Protein AF-A0A3S8VPN1-F1 (afdb_monomer)

Secondary structure (DSSP, 8-state):
----------PPPPHHHHHHHHHHHHHHHHH-TTSPP-EEEE-TTT--EEEEETT--HHHHHHHHHHH--EEEE---EEETTEEEEEEEEEEEETTEEEEEEEEEEPPP------

Solvent-accessible surface area (backbone atoms only — not comparable to full-atom values): 6880 Å² total; per-residue (Å²): 140,82,86,80,78,79,76,77,82,84,65,68,55,55,75,74,62,47,46,56,38,54,49,48,49,54,50,50,48,67,76,43,71,83,58,73,86,57,52,76,48,65,41,57,68,78,39,36,31,36,32,39,29,75,86,41,60,70,65,57,56,46,57,50,36,76,74,54,43,69,52,77,44,77,57,71,75,45,77,56,97,91,40,56,29,26,39,34,35,36,45,33,64,51,95,90,29,46,34,36,39,37,33,41,34,76,43,84,76,81,76,79,77,83,129

Sequence (115 aa):
MSTQTTERAVQPLTPSAQLGPALALVELLKQFPGLPAAEWCVDQYTGELSGHLYRSTFDKLTAFAEVLGGEIAPGRDYEFRGEMLRPHRLRSVWQDVRVVITATMPAPVAKAVAA

Radius of gyration: 18.18 Å; Cα contacts (8 Å, |Δi|>4): 180; chains: 1; bounding box: 43×46×50 Å

pLDDT: mean 86.77, std 14.58, range [40.22, 98.06]

Nearest PDB structures (foldseek):
  3wfp-assembly9_A  TM=4.330E-01  e=9.591E-02  Aquifex aeolicus VF5
  6h01-assembly2_D  TM=6.723E-01  e=5.672E-01  Aequorea victoria
  3wfp-assembly10_C  TM=5.621E-01  e=3.875E-01  Aquifex aeolicus VF5
  3wfs-assembly2_D  TM=5.626E-01  e=4.400E-01  synthetic construct
  3wfr-assembly3_G  TM=4.215E-01  e=4.688E-01  synthetic construct

Foldseek 3Di:
DDDDDPPDPQDFDDPVLLVVLVVLVVVLCVVCVVQDDWDWDQDRRQRAIETEDEQDDVVSVVSVCVSFPADWDKDDWDDDPNFIKIKIWGWGATPNHTYIYIYIYGDDDPDPPDD

Structure (mmCIF, N/CA/C/O backbone):
data_AF-A0A3S8VPN1-F1
#
_entry.id   AF-A0A3S8VPN1-F1
#
loop_
_atom_site.group_PDB
_atom_site.id
_atom_site.type_symbol
_atom_site.label_atom_id
_atom_site.label_alt_id
_atom_site.label_comp_id
_atom_site.label_asym_id
_atom_site.label_entity_id
_atom_site.label_seq_id
_atom_site.pdbx_PDB_ins_code
_atom_site.Cartn_x
_atom_site.Cartn_y
_atom_site.Cartn_z
_atom_site.occupancy
_atom_site.B_iso_or_equiv
_atom_site.auth_seq_id
_atom_site.auth_comp_id
_atom_site.auth_asym_id
_atom_site.auth_atom_id
_atom_site.pdbx_PDB_model_num
ATOM 1 N N . MET A 1 1 ? -26.980 28.198 -29.661 1.00 40.22 1 MET A N 1
ATOM 2 C CA . MET A 1 1 ? -27.311 27.327 -28.514 1.00 40.22 1 MET A CA 1
ATOM 3 C C . MET A 1 1 ? -26.017 26.672 -28.061 1.00 40.22 1 MET A C 1
ATOM 5 O O . MET A 1 1 ? -25.549 25.775 -28.745 1.00 40.22 1 MET A O 1
ATOM 9 N N . SER A 1 2 ? -25.389 27.187 -27.003 1.00 50.69 2 SER A N 1
ATOM 10 C CA . SER A 1 2 ? -24.126 26.653 -26.475 1.00 50.69 2 SER A CA 1
ATOM 11 C C . SER A 1 2 ? -24.428 25.764 -25.275 1.00 50.69 2 SER A C 1
ATOM 13 O O . SER A 1 2 ? -24.968 26.238 -24.279 1.00 50.69 2 SER A O 1
ATOM 15 N N . THR A 1 3 ? -24.114 24.477 -25.375 1.00 53.81 3 THR A N 1
ATOM 16 C CA . THR A 1 3 ? -24.201 23.527 -24.263 1.00 53.81 3 THR A CA 1
ATOM 17 C C . THR A 1 3 ? -22.996 23.727 -23.352 1.00 53.81 3 THR A C 1
ATOM 19 O O . THR A 1 3 ? -21.888 23.295 -23.665 1.00 53.81 3 THR A O 1
ATOM 22 N N . GLN A 1 4 ? -23.201 24.428 -22.239 1.00 46.16 4 GLN A N 1
ATOM 23 C CA . GLN A 1 4 ? -22.206 24.576 -21.184 1.00 46.16 4 GLN A CA 1
ATOM 24 C C . GLN A 1 4 ? -22.194 23.279 -20.362 1.00 46.16 4 GLN A C 1
ATOM 26 O O . GLN A 1 4 ? -23.017 23.085 -19.472 1.00 46.16 4 GLN A O 1
ATOM 31 N N . THR A 1 5 ? -21.300 22.354 -20.713 1.00 57.75 5 THR A N 1
ATOM 32 C CA . THR A 1 5 ? -21.010 21.168 -19.902 1.00 57.75 5 THR A CA 1
ATOM 33 C C . THR A 1 5 ? -20.433 21.641 -18.573 1.00 57.75 5 THR A C 1
ATOM 35 O O . THR A 1 5 ? -19.317 22.150 -18.519 1.00 57.75 5 THR A O 1
ATOM 38 N N . THR A 1 6 ? -21.209 21.533 -17.497 1.00 55.78 6 THR A N 1
ATOM 39 C CA . THR A 1 6 ? -20.741 21.817 -16.140 1.00 55.78 6 THR A CA 1
ATOM 40 C C . THR A 1 6 ? -19.759 20.724 -15.720 1.00 55.78 6 THR A C 1
ATOM 42 O O . THR A 1 6 ? -20.158 19.662 -15.247 1.00 55.78 6 THR A O 1
ATOM 45 N N . GLU A 1 7 ? -18.464 20.971 -15.906 1.00 54.69 7 GLU A N 1
ATOM 46 C CA . GLU A 1 7 ? -17.402 20.225 -15.231 1.00 54.69 7 GLU A CA 1
ATOM 47 C C . GLU A 1 7 ? -17.585 20.417 -13.718 1.00 54.69 7 GLU A C 1
ATOM 49 O O . GLU A 1 7 ? -17.369 21.502 -13.175 1.00 54.69 7 GLU A O 1
ATOM 54 N N . ARG A 1 8 ? -18.055 19.382 -13.014 1.00 57.91 8 ARG A N 1
ATOM 55 C CA . ARG A 1 8 ? -18.050 19.384 -11.547 1.00 57.91 8 ARG A CA 1
ATOM 56 C C . ARG A 1 8 ? -16.593 19.408 -11.091 1.00 57.91 8 ARG A C 1
ATOM 58 O O . ARG A 1 8 ? -15.897 18.406 -11.223 1.00 57.91 8 ARG A O 1
ATOM 65 N N . ALA A 1 9 ? -16.153 20.534 -10.537 1.00 63.38 9 ALA A N 1
ATOM 66 C CA . ALA A 1 9 ? -14.863 20.627 -9.867 1.00 63.38 9 ALA A CA 1
ATOM 67 C C . ALA A 1 9 ? -14.789 19.574 -8.746 1.00 63.38 9 ALA A C 1
ATOM 69 O O . ALA A 1 9 ? -15.606 19.587 -7.821 1.00 63.38 9 ALA A O 1
ATOM 70 N N . VAL A 1 10 ? -13.833 18.647 -8.844 1.00 71.56 10 VAL A N 1
ATOM 71 C CA . VAL A 1 10 ? -13.555 17.653 -7.800 1.00 71.56 10 VAL A CA 1
ATOM 72 C C . VAL A 1 10 ? -12.875 18.381 -6.643 1.00 71.56 10 VAL A C 1
ATOM 74 O O . VAL A 1 10 ? -11.759 18.879 -6.786 1.00 71.56 10 VAL A O 1
ATOM 77 N N . GLN A 1 11 ? -13.567 18.501 -5.511 1.00 75.12 11 GLN A N 1
ATOM 78 C CA . GLN A 1 11 ? -13.019 19.154 -4.323 1.00 75.12 11 GLN A CA 1
ATOM 79 C C . GLN A 1 11 ? -12.223 18.146 -3.484 1.00 75.12 11 GLN A C 1
ATOM 81 O O . GLN A 1 11 ? -12.662 16.999 -3.357 1.00 75.12 11 GLN A O 1
ATOM 86 N N . PRO A 1 12 ? -11.078 18.546 -2.901 1.00 76.31 12 PRO A N 1
ATOM 87 C CA . PRO A 1 12 ? -10.394 17.736 -1.904 1.00 76.31 12 PRO A CA 1
ATOM 88 C C . PRO A 1 12 ? -11.310 17.423 -0.717 1.00 76.31 12 PRO A C 1
ATOM 90 O O . PRO A 1 12 ? -12.165 18.223 -0.333 1.00 76.31 12 PRO A O 1
ATOM 93 N N . LEU A 1 13 ? -11.088 16.263 -0.114 1.00 77.38 13 LEU A N 1
ATOM 94 C CA . LEU A 1 13 ? -11.648 15.870 1.163 1.00 77.38 13 LEU A CA 1
ATOM 95 C C . LEU A 1 13 ? -11.283 16.887 2.238 1.00 77.38 13 LEU A C 1
ATOM 97 O O . LEU A 1 13 ? -10.199 17.473 2.256 1.00 77.38 13 LEU A O 1
ATOM 101 N N . THR A 1 14 ? -12.199 17.056 3.184 1.00 81.19 14 THR A N 1
ATOM 102 C CA . THR A 1 14 ? -11.910 17.821 4.391 1.00 81.19 14 THR A CA 1
ATOM 103 C C . THR A 1 14 ? -10.824 17.108 5.209 1.00 81.19 14 THR A C 1
ATOM 105 O O . THR A 1 14 ? -10.751 15.875 5.179 1.00 81.19 14 THR A O 1
ATOM 108 N N . PRO A 1 15 ? -10.011 17.833 6.001 1.00 75.44 15 PRO A N 1
ATOM 109 C CA . PRO A 1 15 ? -9.020 17.211 6.885 1.00 75.44 15 PRO A CA 1
ATOM 110 C C . PRO A 1 15 ? -9.628 16.129 7.791 1.00 75.44 15 PRO A C 1
ATOM 112 O O . PRO A 1 15 ? -9.023 15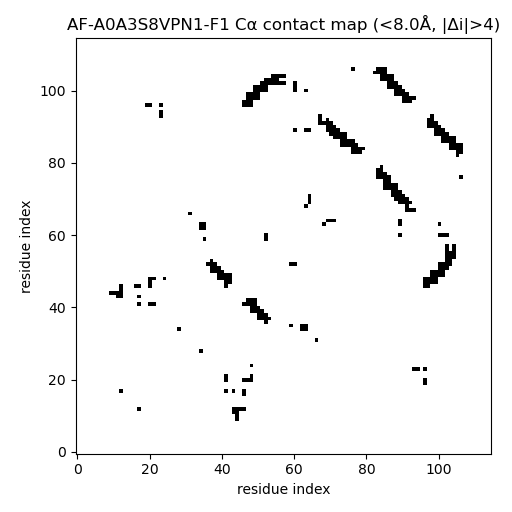.086 8.018 1.00 75.44 15 PRO A O 1
ATOM 115 N N . SER A 1 16 ? -10.870 16.330 8.244 1.00 74.50 16 SER A N 1
ATOM 116 C CA . SER A 1 16 ? -11.591 15.353 9.063 1.00 74.50 16 SER A CA 1
ATOM 117 C C . SER A 1 16 ? -11.901 14.048 8.326 1.00 74.50 16 SER A C 1
ATOM 119 O O . SER A 1 16 ? -11.908 12.991 8.946 1.00 74.50 16 SER A O 1
ATOM 121 N N . ALA A 1 17 ? -12.128 14.094 7.012 1.00 75.44 17 ALA A N 1
ATOM 122 C CA . ALA A 1 17 ? -12.347 12.896 6.204 1.00 75.44 17 ALA A CA 1
ATOM 123 C C . ALA A 1 17 ? -11.044 12.112 5.938 1.00 75.44 17 ALA A C 1
ATOM 125 O O . ALA A 1 17 ? -11.101 10.918 5.663 1.00 75.44 17 ALA A O 1
ATOM 126 N N . GLN A 1 18 ? -9.873 12.744 6.088 1.00 81.06 18 GLN A N 1
ATOM 127 C CA . GLN A 1 18 ? -8.564 12.081 5.992 1.00 81.06 18 GLN A CA 1
ATOM 128 C C . GLN A 1 18 ? -8.125 11.405 7.305 1.00 81.06 18 GLN A C 1
ATOM 130 O O . GLN A 1 18 ? -7.231 10.556 7.290 1.00 81.06 18 GLN A O 1
ATOM 135 N N . LEU A 1 19 ? -8.763 11.733 8.438 1.00 87.12 19 LEU A N 1
ATOM 136 C CA . LEU A 1 19 ? -8.456 11.122 9.738 1.00 87.12 19 LEU A CA 1
ATOM 137 C C . LEU A 1 19 ? -8.720 9.612 9.751 1.00 87.12 19 LEU A C 1
ATOM 139 O O . LEU A 1 19 ? -7.937 8.878 10.341 1.00 87.12 19 LEU A O 1
ATOM 143 N N . GLY A 1 20 ? -9.784 9.141 9.092 1.00 90.75 20 GLY A N 1
ATOM 144 C CA . GLY A 1 20 ? -10.122 7.713 9.030 1.00 90.75 20 GLY A CA 1
ATOM 145 C C . GLY A 1 20 ? -8.992 6.863 8.429 1.00 90.75 20 GLY A C 1
ATOM 146 O O . GLY A 1 20 ? -8.463 5.996 9.123 1.00 90.75 20 GLY A O 1
ATOM 147 N N . PRO A 1 21 ? -8.548 7.148 7.191 1.00 93.44 21 PRO A N 1
ATOM 148 C CA . PRO A 1 21 ? -7.412 6.461 6.574 1.00 93.44 21 PRO A CA 1
ATOM 149 C C . PRO A 1 21 ? -6.110 6.543 7.382 1.00 93.44 21 PRO A C 1
ATOM 151 O O . PRO A 1 21 ? -5.384 5.555 7.481 1.00 93.44 21 PRO A O 1
ATOM 154 N N . ALA A 1 22 ? -5.823 7.694 8.000 1.00 93.06 22 ALA A N 1
ATOM 155 C CA . ALA A 1 22 ? -4.636 7.856 8.839 1.00 93.06 22 ALA A CA 1
ATOM 156 C C . ALA A 1 22 ? -4.696 6.995 10.115 1.00 93.06 22 ALA A C 1
ATOM 158 O O . ALA A 1 22 ? -3.694 6.394 10.503 1.00 93.06 22 ALA A O 1
ATOM 159 N N . LEU A 1 23 ? -5.865 6.899 10.757 1.00 95.06 23 LEU A N 1
ATOM 160 C CA . LEU A 1 23 ? -6.070 6.025 11.914 1.00 95.06 23 LEU A CA 1
ATOM 161 C C . LEU A 1 23 ? -5.964 4.548 11.523 1.00 95.06 23 LEU A C 1
ATOM 163 O O . LEU A 1 23 ? -5.248 3.808 12.196 1.00 95.06 23 LEU A O 1
ATOM 167 N N . ALA A 1 24 ? -6.576 4.147 10.406 1.00 95.50 24 ALA A N 1
ATOM 168 C CA . ALA A 1 24 ? -6.476 2.786 9.881 1.00 95.50 24 ALA A CA 1
ATOM 169 C C . ALA A 1 24 ? -5.016 2.385 9.598 1.00 95.50 24 ALA A C 1
ATOM 171 O O . ALA A 1 24 ? -4.603 1.273 9.925 1.00 95.50 24 ALA A O 1
ATOM 172 N N . LEU A 1 25 ? -4.196 3.305 9.068 1.00 96.44 25 LEU A N 1
ATOM 173 C CA . LEU A 1 25 ? -2.758 3.082 8.898 1.00 96.44 25 LEU A CA 1
ATOM 174 C C . LEU A 1 25 ? -2.052 2.828 10.238 1.00 96.44 25 LEU A C 1
ATOM 176 O O . LEU A 1 25 ? -1.268 1.888 10.364 1.00 96.44 25 LEU A O 1
ATOM 180 N N . VAL A 1 26 ? -2.310 3.663 11.248 1.00 96.31 26 VAL A N 1
ATOM 181 C CA . VAL A 1 26 ? -1.694 3.504 12.574 1.00 96.31 26 VAL A CA 1
ATOM 182 C C . VAL A 1 26 ? -2.082 2.164 13.196 1.00 96.31 26 VAL A C 1
ATOM 184 O O . VAL A 1 26 ? -1.232 1.497 13.785 1.00 96.31 26 VAL A O 1
ATOM 187 N N . GLU A 1 27 ? -3.342 1.756 13.071 1.00 96.75 27 GLU A N 1
ATOM 188 C CA . GLU A 1 27 ? -3.815 0.470 13.582 1.00 96.75 27 GLU A CA 1
ATOM 189 C C . GLU A 1 27 ? -3.189 -0.710 12.835 1.00 96.75 27 GLU A C 1
ATOM 191 O O . GLU A 1 27 ? -2.715 -1.640 13.488 1.00 96.75 27 GLU A O 1
ATOM 196 N N . LEU A 1 28 ? -3.081 -0.639 11.504 1.00 96.62 28 LEU A N 1
ATOM 197 C CA . LEU A 1 28 ? -2.401 -1.646 10.688 1.00 96.62 28 LEU A CA 1
ATOM 198 C C . LEU A 1 28 ? -0.947 -1.850 11.143 1.00 96.62 28 LEU A C 1
ATOM 200 O O . LEU A 1 28 ? -0.527 -2.974 11.414 1.00 96.62 28 LEU A O 1
ATOM 204 N N . LEU A 1 29 ? -0.183 -0.763 11.286 1.00 96.25 29 LEU A N 1
ATOM 205 C CA . LEU A 1 29 ? 1.230 -0.831 11.676 1.00 96.25 29 LEU A CA 1
ATOM 206 C C . LEU A 1 29 ? 1.426 -1.282 13.131 1.00 96.25 29 LEU A C 1
ATOM 208 O O . LEU A 1 29 ? 2.435 -1.908 13.451 1.00 96.25 29 LEU A O 1
ATOM 212 N N . LYS A 1 30 ? 0.465 -0.992 14.016 1.00 97.06 30 LYS A N 1
ATOM 213 C CA . LYS A 1 30 ? 0.474 -1.489 15.400 1.00 97.06 30 LYS A CA 1
ATOM 214 C C . LYS A 1 30 ? 0.167 -2.981 15.484 1.00 97.06 30 LYS A C 1
ATOM 216 O O . LYS A 1 30 ? 0.797 -3.670 16.281 1.00 97.06 30 LYS A O 1
ATOM 221 N N . GLN A 1 31 ? -0.804 -3.465 14.709 1.00 97.81 31 GLN A N 1
ATOM 222 C CA . GLN A 1 31 ? -1.201 -4.876 14.715 1.00 97.81 31 GLN A CA 1
ATOM 223 C C . GLN A 1 31 ? -0.153 -5.765 14.040 1.00 97.81 31 GLN A C 1
ATOM 225 O O . GLN A 1 31 ? 0.095 -6.877 14.503 1.00 97.81 31 GLN A O 1
ATOM 230 N N . PHE A 1 32 ? 0.502 -5.264 12.990 1.00 96.94 32 PHE A N 1
ATOM 231 C CA . PHE A 1 32 ? 1.467 -6.028 12.202 1.00 96.94 32 PHE A CA 1
ATOM 232 C C . PHE A 1 32 ? 2.812 -5.290 12.103 1.00 96.94 32 PHE A C 1
ATOM 234 O O . PHE A 1 32 ? 3.208 -4.853 11.020 1.00 96.94 32 PHE A O 1
ATOM 241 N N . PRO A 1 33 ? 3.565 -5.175 13.215 1.00 95.44 33 PRO A N 1
ATOM 242 C CA . PRO A 1 33 ? 4.828 -4.430 13.244 1.00 95.44 33 PRO A CA 1
ATOM 243 C C . PRO A 1 33 ? 5.934 -5.063 12.383 1.00 95.44 33 PRO A C 1
ATOM 245 O O . PRO A 1 33 ? 6.946 -4.423 12.118 1.00 95.44 33 PRO A O 1
ATOM 248 N N . GLY A 1 34 ? 5.755 -6.317 11.950 1.00 95.00 34 GLY A N 1
ATOM 249 C CA . GLY A 1 34 ? 6.657 -7.014 11.031 1.00 95.00 34 GLY A CA 1
ATOM 250 C C . GLY A 1 34 ? 6.420 -6.706 9.549 1.00 95.00 34 GLY A C 1
ATOM 251 O O . GLY A 1 34 ? 7.150 -7.235 8.711 1.00 95.00 34 GLY A O 1
ATOM 252 N N . LEU A 1 35 ? 5.415 -5.888 9.208 1.00 95.25 35 LEU A N 1
ATOM 253 C CA . LEU A 1 35 ? 5.172 -5.510 7.819 1.00 95.25 35 LEU A CA 1
ATOM 254 C C . LEU A 1 35 ? 6.378 -4.761 7.233 1.00 95.25 35 LEU A C 1
ATOM 256 O O . LEU A 1 35 ? 7.020 -3.964 7.925 1.00 95.25 35 LEU A O 1
ATOM 260 N N . PRO A 1 36 ? 6.689 -4.971 5.944 1.00 94.88 36 PRO A N 1
ATOM 261 C CA . PRO A 1 36 ? 7.769 -4.240 5.311 1.00 94.88 36 PRO A CA 1
ATOM 262 C C . PRO A 1 36 ? 7.519 -2.729 5.304 1.00 94.88 36 PRO A C 1
ATOM 264 O O . PRO A 1 36 ? 6.394 -2.271 5.120 1.00 94.88 36 PRO A O 1
ATOM 267 N N . ALA A 1 37 ? 8.589 -1.943 5.430 1.00 93.12 37 ALA A N 1
ATOM 268 C CA . ALA A 1 37 ? 8.491 -0.490 5.340 1.00 93.12 37 ALA A CA 1
ATOM 269 C C . ALA A 1 37 ? 7.969 -0.043 3.961 1.00 93.12 37 ALA A C 1
ATOM 271 O O . ALA A 1 37 ? 8.459 -0.500 2.923 1.00 93.12 37 ALA A O 1
ATOM 272 N N . ALA A 1 38 ? 7.016 0.888 3.974 1.00 95.56 38 ALA A N 1
ATOM 273 C CA . ALA A 1 38 ? 6.424 1.523 2.803 1.00 95.56 38 ALA A CA 1
ATOM 274 C C . ALA A 1 38 ? 6.311 3.035 3.037 1.00 95.56 38 ALA A C 1
ATOM 276 O O . ALA A 1 38 ? 6.158 3.476 4.178 1.00 95.56 38 ALA A O 1
ATOM 277 N N . GLU A 1 39 ? 6.369 3.824 1.965 1.00 96.19 39 GLU A N 1
ATOM 278 C CA . GLU A 1 39 ? 5.924 5.220 2.024 1.00 96.19 39 GLU A CA 1
ATOM 279 C C . GLU A 1 39 ? 4.401 5.252 1.924 1.00 96.19 39 GLU A C 1
ATOM 281 O O . GLU A 1 39 ? 3.834 4.575 1.069 1.00 96.19 39 GLU A O 1
ATOM 286 N N . TRP A 1 40 ? 3.743 6.033 2.776 1.00 96.19 40 TRP A N 1
ATOM 287 C CA . TRP A 1 40 ? 2.287 6.097 2.827 1.00 96.19 40 TRP A CA 1
ATOM 288 C C . TRP A 1 40 ? 1.771 7.471 2.431 1.00 96.19 40 TRP A C 1
ATOM 290 O O . TRP A 1 40 ? 2.326 8.494 2.826 1.00 96.19 40 TRP A O 1
ATOM 300 N N . CYS A 1 41 ? 0.665 7.483 1.699 1.00 95.06 41 CYS A N 1
ATOM 301 C CA . CYS A 1 41 ? -0.071 8.680 1.330 1.00 95.06 41 CYS A CA 1
ATOM 302 C C . CYS A 1 41 ? -1.572 8.413 1.464 1.00 95.06 41 CYS A C 1
ATOM 304 O O . CYS A 1 41 ? -2.040 7.317 1.161 1.00 95.06 41 CYS A O 1
ATOM 306 N N . VAL A 1 42 ? -2.329 9.415 1.908 1.00 94.25 42 VAL A N 1
ATOM 307 C CA . VAL A 1 42 ? -3.793 9.401 1.834 1.00 94.25 42 VAL A CA 1
ATOM 308 C C . VAL A 1 42 ? -4.183 10.260 0.645 1.00 94.25 42 VAL A C 1
ATOM 310 O O . VAL A 1 42 ? -3.888 11.456 0.62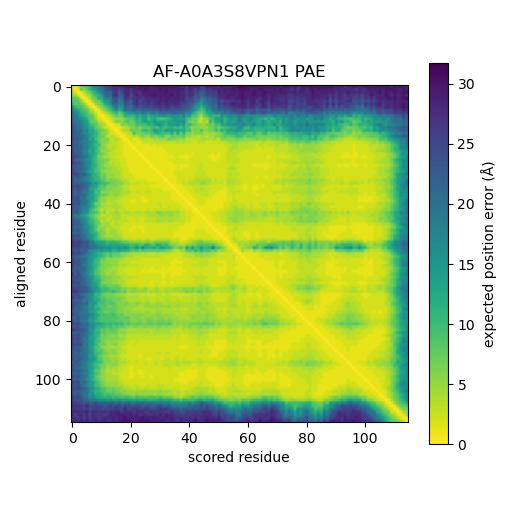1 1.00 94.25 42 VAL A O 1
ATOM 313 N N . ASP A 1 43 ? -4.839 9.656 -0.341 1.00 91.75 43 ASP A N 1
ATOM 314 C CA . ASP A 1 43 ? -5.328 10.396 -1.491 1.00 91.75 43 ASP A CA 1
ATOM 315 C C . ASP A 1 43 ? -6.360 11.427 -1.029 1.00 91.75 43 ASP A C 1
ATOM 317 O O . ASP A 1 43 ? -7.397 11.110 -0.438 1.00 91.75 43 ASP A O 1
ATOM 321 N N . GLN A 1 44 ? -6.058 12.691 -1.303 1.00 87.25 44 GLN A N 1
ATOM 322 C CA . GLN A 1 44 ? -6.832 13.797 -0.771 1.00 87.25 44 GLN A CA 1
ATOM 323 C C . GLN A 1 44 ? -8.233 13.913 -1.368 1.00 87.25 44 GLN A C 1
ATOM 325 O O . GLN A 1 44 ? -9.000 14.711 -0.856 1.00 87.25 44 GLN A O 1
ATOM 330 N N . TYR A 1 45 ? -8.584 13.177 -2.424 1.00 88.25 45 TYR A N 1
ATOM 331 C CA . TYR A 1 45 ? -9.892 13.259 -3.081 1.00 88.25 45 TYR A CA 1
ATOM 332 C C . TYR A 1 45 ? -10.768 12.037 -2.805 1.00 88.25 45 TYR A C 1
ATOM 334 O O . TYR A 1 45 ? -11.990 12.146 -2.738 1.00 88.25 45 TYR A O 1
ATOM 342 N N . THR A 1 46 ? -10.149 10.874 -2.647 1.00 88.81 46 THR A N 1
ATOM 343 C CA . THR A 1 46 ? -10.825 9.580 -2.520 1.00 88.81 46 THR A CA 1
ATOM 344 C C . THR A 1 46 ? -10.714 8.990 -1.121 1.00 88.81 46 THR A C 1
ATOM 346 O O . THR A 1 46 ? -11.511 8.123 -0.770 1.00 88.81 46 THR A O 1
ATOM 349 N N . GLY A 1 47 ? -9.748 9.448 -0.320 1.00 90.31 47 GLY A N 1
ATOM 350 C CA . GLY A 1 47 ? -9.446 8.872 0.988 1.00 90.31 47 GLY A CA 1
ATOM 351 C C . GLY A 1 47 ? -8.781 7.499 0.882 1.00 90.31 47 GLY A C 1
ATOM 352 O O . GLY A 1 47 ? -8.698 6.788 1.879 1.00 90.31 47 GLY A O 1
ATOM 353 N N . GLU A 1 48 ? -8.327 7.106 -0.312 1.00 94.88 48 GLU A N 1
ATOM 354 C CA . GLU A 1 48 ? -7.577 5.872 -0.513 1.00 94.88 48 GLU A CA 1
ATOM 355 C C . GLU A 1 48 ? -6.230 5.954 0.212 1.00 94.88 48 GLU A C 1
ATOM 357 O O . GLU A 1 48 ? -5.462 6.900 0.030 1.00 94.88 48 GLU A O 1
ATOM 362 N N . LEU A 1 49 ? -5.936 4.946 1.030 1.00 97.06 49 LEU A N 1
ATOM 363 C CA . LEU A 1 49 ? -4.644 4.795 1.680 1.00 97.06 49 LEU A CA 1
ATOM 364 C C . LEU A 1 49 ? -3.691 4.062 0.730 1.00 97.06 49 LEU A C 1
ATOM 366 O O . LEU A 1 49 ? -3.822 2.861 0.494 1.00 97.06 49 LEU A O 1
ATOM 370 N N . SER A 1 50 ? -2.717 4.785 0.190 1.00 97.00 50 SER A N 1
ATOM 371 C CA . SER A 1 50 ? -1.718 4.254 -0.734 1.00 97.00 50 SER A CA 1
ATOM 372 C C . SER A 1 50 ? -0.391 3.992 -0.031 1.00 97.00 50 SER A C 1
ATOM 374 O O . SER A 1 50 ? 0.159 4.885 0.609 1.00 97.00 50 SER A O 1
ATOM 376 N N . GLY A 1 51 ? 0.138 2.778 -0.178 1.00 97.19 51 GLY A N 1
ATOM 377 C CA . GLY A 1 51 ? 1.479 2.388 0.254 1.00 97.19 51 GLY A CA 1
ATOM 378 C C . GLY A 1 51 ? 2.397 2.149 -0.945 1.00 97.19 51 GLY A C 1
ATOM 379 O O . GLY A 1 51 ? 2.037 1.434 -1.880 1.00 97.19 51 GLY A O 1
ATOM 380 N N . HIS A 1 52 ? 3.603 2.707 -0.930 1.00 96.38 52 HIS A N 1
ATOM 381 C CA . HIS A 1 52 ? 4.581 2.589 -2.008 1.00 96.38 52 HIS A CA 1
ATOM 382 C C . HIS A 1 52 ? 5.839 1.854 -1.539 1.00 96.38 52 HIS A C 1
ATOM 384 O O . HIS A 1 52 ? 6.533 2.270 -0.610 1.00 96.38 52 HIS A O 1
ATOM 390 N N . LEU A 1 53 ? 6.148 0.758 -2.232 1.00 94.38 53 LEU A N 1
ATOM 391 C CA . LEU A 1 53 ? 7.327 -0.077 -2.032 1.00 94.38 53 LEU A CA 1
ATOM 392 C C . LEU A 1 53 ? 8.334 0.204 -3.160 1.00 94.38 53 LEU A C 1
ATOM 394 O O . LEU A 1 53 ? 8.352 -0.484 -4.186 1.00 94.38 53 LEU A O 1
ATOM 398 N N . TYR A 1 54 ? 9.161 1.239 -3.004 1.00 80.94 54 TYR A N 1
ATOM 399 C CA . TYR A 1 54 ? 10.154 1.605 -4.023 1.00 80.94 54 TYR A CA 1
ATOM 400 C C . TYR A 1 54 ? 11.260 0.565 -4.147 1.00 80.94 54 TYR A C 1
ATOM 402 O O . TYR A 1 54 ? 11.804 0.119 -3.136 1.00 80.94 54 TYR A O 1
ATOM 410 N N . ARG A 1 55 ? 11.626 0.229 -5.396 1.00 72.62 55 ARG A N 1
ATOM 411 C CA . ARG A 1 55 ? 12.701 -0.730 -5.731 1.00 72.62 55 ARG A CA 1
ATOM 412 C C . ARG A 1 55 ? 12.645 -1.984 -4.851 1.00 72.62 55 ARG A C 1
ATOM 414 O O . ARG A 1 55 ? 13.651 -2.439 -4.312 1.00 72.62 55 ARG A O 1
ATOM 421 N N . SER A 1 56 ? 11.434 -2.485 -4.652 1.00 79.12 56 SER A N 1
ATOM 422 C CA . SER A 1 56 ? 11.155 -3.584 -3.741 1.00 79.12 56 SER A CA 1
ATOM 423 C C . SER A 1 56 ? 10.995 -4.900 -4.496 1.00 79.12 56 SER A C 1
ATOM 425 O O . SER A 1 56 ? 10.881 -4.913 -5.718 1.00 79.12 56 SER A O 1
ATOM 427 N N . THR A 1 57 ? 10.982 -6.010 -3.765 1.00 83.62 57 THR A N 1
ATOM 428 C CA . THR A 1 57 ? 10.704 -7.341 -4.308 1.00 83.62 57 THR A CA 1
ATOM 429 C C . THR A 1 57 ? 9.218 -7.672 -4.190 1.00 83.62 57 THR A C 1
ATOM 431 O O . THR A 1 57 ? 8.506 -7.119 -3.343 1.00 83.62 57 THR A O 1
ATOM 434 N N . PHE A 1 58 ? 8.755 -8.604 -5.026 1.00 89.88 58 PHE A N 1
ATOM 435 C CA . PHE A 1 58 ? 7.379 -9.101 -5.005 1.00 89.88 58 PHE A CA 1
ATOM 436 C C . PHE A 1 58 ? 7.002 -9.719 -3.645 1.00 89.88 58 PHE A C 1
ATOM 438 O O . PHE A 1 58 ? 5.868 -9.573 -3.195 1.00 89.88 58 PHE A O 1
ATOM 445 N N . ASP A 1 59 ? 7.964 -10.315 -2.935 1.00 92.12 59 ASP A N 1
ATOM 446 C CA . ASP A 1 59 ? 7.755 -10.902 -1.603 1.00 92.12 59 ASP A CA 1
ATOM 447 C C . ASP A 1 59 ? 7.260 -9.874 -0.583 1.00 92.12 59 ASP A C 1
ATOM 4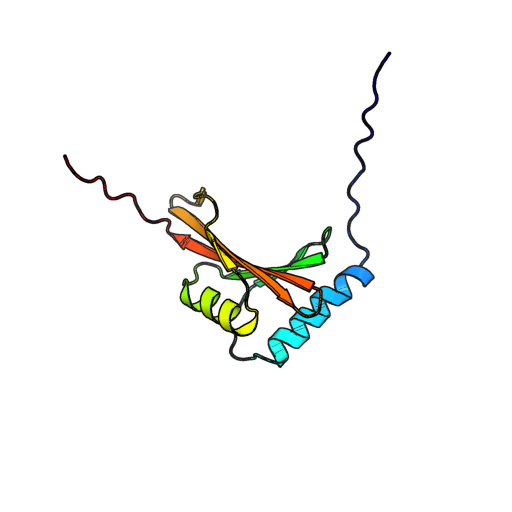49 O O . ASP A 1 59 ? 6.379 -10.166 0.220 1.00 92.12 59 ASP A O 1
ATOM 453 N N . LYS A 1 60 ? 7.755 -8.629 -0.646 1.00 94.06 60 LYS A N 1
ATOM 454 C CA . LYS A 1 60 ? 7.272 -7.576 0.258 1.00 94.06 60 LYS A CA 1
ATOM 455 C C . LYS A 1 60 ? 5.812 -7.232 -0.019 1.00 94.06 60 LYS A C 1
ATOM 457 O O . LYS A 1 60 ? 5.065 -6.997 0.919 1.00 94.06 60 LYS A O 1
ATOM 462 N N . LEU A 1 61 ? 5.397 -7.223 -1.289 1.00 95.50 61 LEU A N 1
ATOM 463 C CA . LEU A 1 61 ? 3.992 -7.026 -1.655 1.00 95.50 61 LEU A CA 1
ATOM 464 C C . LEU A 1 61 ? 3.125 -8.208 -1.193 1.00 95.50 61 LEU A C 1
ATOM 466 O O . LEU A 1 61 ? 1.998 -8.005 -0.751 1.00 95.50 61 LEU A O 1
ATOM 470 N N . THR A 1 62 ? 3.674 -9.422 -1.243 1.00 95.62 62 THR A N 1
ATOM 471 C CA . THR A 1 62 ? 3.007 -10.642 -0.768 1.00 95.62 62 THR A CA 1
ATOM 472 C C . THR A 1 62 ? 2.786 -10.606 0.745 1.00 95.62 62 THR A C 1
ATOM 474 O O . THR A 1 62 ? 1.684 -10.899 1.187 1.00 95.62 62 THR A O 1
ATOM 477 N N . ALA A 1 63 ? 3.755 -10.122 1.530 1.00 96.31 63 ALA A N 1
ATOM 478 C CA . ALA A 1 63 ? 3.586 -9.937 2.976 1.00 96.31 63 ALA A CA 1
ATOM 479 C C . ALA A 1 63 ? 2.409 -9.002 3.325 1.00 96.31 63 ALA A C 1
ATOM 481 O O . ALA A 1 63 ? 1.678 -9.242 4.284 1.00 96.31 63 ALA A O 1
ATOM 482 N N . PHE A 1 64 ? 2.174 -7.954 2.525 1.00 96.88 64 PHE A N 1
ATOM 483 C CA . PHE A 1 64 ? 0.972 -7.128 2.678 1.00 96.88 64 PHE A CA 1
ATOM 484 C C . PHE A 1 64 ? -0.306 -7.884 2.302 1.00 96.88 64 PHE A C 1
ATOM 486 O O . PHE A 1 64 ? -1.314 -7.716 2.979 1.00 96.88 64 PHE A O 1
ATOM 493 N N . ALA A 1 65 ? -0.280 -8.714 1.257 1.00 96.81 65 ALA A N 1
ATOM 494 C CA . ALA A 1 65 ? -1.438 -9.506 0.839 1.00 96.81 65 ALA A CA 1
ATOM 495 C C . ALA A 1 65 ? -1.819 -10.586 1.864 1.00 96.81 65 ALA A C 1
ATOM 497 O O . ALA A 1 65 ? -3.000 -10.862 2.038 1.00 96.81 65 ALA A O 1
ATOM 498 N N . GLU A 1 66 ? -0.852 -11.160 2.581 1.00 96.62 66 GLU A N 1
ATOM 499 C CA . GLU A 1 66 ? -1.110 -12.122 3.663 1.00 96.62 66 GLU A CA 1
ATOM 500 C C . GLU A 1 66 ? -1.871 -11.492 4.836 1.00 96.62 66 GLU A C 1
ATOM 502 O O . GLU A 1 66 ? -2.721 -12.139 5.444 1.00 96.62 66 GLU A O 1
ATOM 507 N N . VAL A 1 67 ? -1.590 -10.222 5.134 1.00 96.12 67 VAL A N 1
ATOM 508 C CA . VAL A 1 67 ? -2.221 -9.478 6.233 1.00 96.12 67 VAL A CA 1
ATOM 509 C C . VAL A 1 67 ? -3.547 -8.847 5.811 1.00 96.12 67 VAL A C 1
ATOM 511 O O . VAL A 1 67 ? -4.545 -8.947 6.519 1.00 96.12 67 VAL A O 1
ATOM 514 N N . LEU A 1 68 ? -3.558 -8.171 4.663 1.00 96.31 68 LEU A N 1
ATOM 515 C CA . LEU A 1 68 ? -4.700 -7.388 4.193 1.00 96.31 68 LEU A CA 1
ATOM 516 C C . LEU A 1 68 ? -5.690 -8.217 3.368 1.00 96.31 68 LEU A C 1
ATOM 518 O O . LEU A 1 68 ? -6.786 -7.736 3.087 1.00 96.31 68 LEU A O 1
ATOM 522 N N . GLY A 1 69 ? -5.307 -9.414 2.919 1.00 95.25 69 GLY A N 1
ATOM 523 C CA . GLY A 1 69 ? -6.004 -10.116 1.845 1.00 95.25 69 GLY A CA 1
ATOM 524 C C . GLY A 1 69 ? -5.983 -9.324 0.531 1.00 95.25 69 GLY A C 1
ATOM 525 O O . GLY A 1 69 ? -5.219 -8.373 0.365 1.00 95.25 69 GLY A O 1
ATOM 526 N N . GLY A 1 70 ? -6.868 -9.693 -0.397 1.00 93.19 70 GLY A N 1
ATOM 527 C CA . GLY A 1 70 ? -7.064 -8.988 -1.666 1.00 93.19 70 GLY A CA 1
ATOM 528 C C . GLY A 1 70 ? -6.327 -9.611 -2.851 1.00 93.19 70 GLY A C 1
ATOM 529 O O . GLY A 1 70 ? -5.817 -10.728 -2.783 1.00 93.19 70 GLY A O 1
ATOM 530 N N . GLU A 1 71 ? -6.311 -8.885 -3.968 1.00 93.00 71 GLU A N 1
ATOM 531 C CA . GLU A 1 71 ? -5.743 -9.355 -5.234 1.00 93.00 71 GLU A CA 1
ATOM 532 C C . GLU A 1 71 ? -4.549 -8.493 -5.651 1.00 93.00 71 GLU A C 1
ATOM 534 O O . GLU A 1 71 ? -4.625 -7.258 -5.667 1.00 93.00 71 GLU A O 1
ATOM 539 N N . ILE A 1 72 ? -3.449 -9.156 -6.023 1.00 96.62 72 ILE A N 1
ATOM 540 C CA . ILE A 1 72 ? -2.297 -8.519 -6.658 1.00 96.62 72 ILE A CA 1
ATOM 541 C C . ILE A 1 72 ? -2.474 -8.587 -8.171 1.00 96.62 72 ILE A C 1
ATOM 543 O O . ILE A 1 72 ? -2.465 -9.667 -8.755 1.00 96.62 72 ILE A O 1
ATOM 547 N N . ALA A 1 73 ? -2.538 -7.424 -8.816 1.00 96.00 73 ALA A N 1
ATOM 548 C CA . ALA A 1 73 ? -2.612 -7.323 -10.268 1.00 96.00 73 ALA A CA 1
ATOM 549 C C . ALA A 1 73 ? -1.444 -6.498 -10.837 1.00 96.00 73 ALA A C 1
ATOM 551 O O . ALA A 1 73 ? -1.086 -5.456 -10.268 1.00 96.00 73 ALA A O 1
ATOM 552 N N . PRO A 1 74 ? -0.854 -6.912 -11.974 1.00 95.44 74 PRO A N 1
ATOM 553 C CA . PRO A 1 74 ? 0.104 -6.084 -12.689 1.00 95.44 74 PRO A CA 1
ATOM 554 C C . PRO A 1 74 ? -0.587 -4.865 -13.317 1.00 95.44 74 PRO A C 1
ATOM 556 O O . PRO A 1 74 ? -1.723 -4.927 -13.787 1.00 95.44 74 PRO A O 1
ATOM 559 N N . GLY A 1 75 ? 0.119 -3.740 -13.338 1.00 93.31 75 GLY A N 1
ATOM 560 C CA . GLY A 1 75 ? -0.207 -2.580 -14.154 1.00 93.31 75 GLY A CA 1
ATOM 561 C C . GLY A 1 75 ? 0.499 -2.622 -15.508 1.00 93.31 75 GLY A C 1
ATOM 562 O O . GLY A 1 75 ? 1.062 -3.639 -15.910 1.00 93.31 75 GLY A O 1
ATOM 563 N N . ARG A 1 76 ? 0.454 -1.494 -16.223 1.00 93.69 76 ARG A N 1
ATOM 564 C CA . ARG A 1 76 ? 1.132 -1.344 -17.515 1.00 93.69 76 ARG A CA 1
ATOM 565 C C . ARG A 1 76 ? 2.613 -1.050 -17.328 1.00 93.69 76 ARG A C 1
ATOM 567 O O . ARG A 1 76 ? 2.983 -0.334 -16.396 1.00 93.69 76 ARG A O 1
ATOM 574 N N . ASP A 1 77 ? 3.404 -1.563 -18.258 1.00 94.75 77 ASP A N 1
ATOM 575 C CA . ASP A 1 77 ? 4.831 -1.279 -18.337 1.00 94.75 77 ASP A CA 1
ATOM 576 C C . ASP A 1 77 ? 5.055 0.195 -18.676 1.00 94.75 77 ASP A C 1
ATOM 578 O O . ASP A 1 77 ? 4.284 0.792 -19.435 1.00 94.75 77 ASP A O 1
ATOM 582 N N . TYR A 1 78 ? 6.095 0.784 -18.097 1.00 91.06 78 TYR A N 1
ATOM 583 C CA . TYR A 1 78 ? 6.501 2.152 -18.379 1.00 91.06 78 TYR A CA 1
ATOM 584 C C . TYR A 1 78 ? 8.012 2.311 -18.249 1.00 91.06 78 TYR A C 1
ATOM 586 O O . TYR A 1 78 ? 8.659 1.637 -17.450 1.00 91.06 78 TYR A O 1
ATOM 594 N N . GLU A 1 79 ? 8.572 3.234 -19.025 1.00 93.44 79 GLU A N 1
ATOM 595 C CA . GLU A 1 79 ? 9.985 3.577 -18.935 1.00 93.44 79 GLU A CA 1
ATOM 596 C C . GLU A 1 79 ? 10.204 4.658 -17.870 1.00 93.44 79 GLU A C 1
ATOM 598 O O . GLU A 1 79 ? 9.534 5.693 -17.857 1.00 93.44 79 GLU A O 1
ATOM 603 N N . PHE A 1 80 ? 11.166 4.438 -16.976 1.00 89.44 80 PHE A N 1
ATOM 604 C CA . PHE A 1 80 ? 11.610 5.438 -16.014 1.00 89.44 80 PHE A CA 1
ATOM 605 C C . PHE A 1 80 ? 13.130 5.416 -15.905 1.00 89.44 80 PHE A C 1
ATOM 607 O O . PHE A 1 80 ? 13.720 4.411 -15.521 1.00 89.44 80 PHE A O 1
ATOM 614 N N . ARG A 1 81 ? 13.769 6.548 -16.229 1.00 90.56 81 ARG A N 1
ATOM 615 C CA . ARG A 1 81 ? 15.238 6.692 -16.236 1.00 90.56 81 ARG A CA 1
ATOM 616 C C . ARG A 1 81 ? 15.952 5.606 -17.067 1.00 90.56 81 ARG A C 1
ATOM 618 O O . ARG A 1 81 ? 17.000 5.120 -16.655 1.00 90.56 81 ARG A O 1
ATOM 625 N N . GLY A 1 82 ? 15.388 5.236 -18.221 1.00 90.50 82 GLY A N 1
ATOM 626 C CA . GLY A 1 82 ? 15.958 4.227 -19.124 1.00 90.50 82 GLY A CA 1
ATOM 627 C C . GLY A 1 82 ? 15.715 2.771 -18.711 1.00 90.50 82 GLY A C 1
ATOM 628 O O . GLY A 1 82 ? 16.228 1.863 -19.357 1.00 90.50 82 GLY A O 1
ATOM 629 N N . GLU A 1 83 ? 14.952 2.527 -17.642 1.00 90.94 83 GLU A N 1
ATOM 630 C CA . GLU A 1 83 ? 14.586 1.188 -17.177 1.00 90.94 83 GLU A CA 1
ATOM 631 C C . GLU A 1 83 ? 13.100 0.930 -17.457 1.00 90.94 83 GLU A C 1
ATOM 633 O O . GLU A 1 83 ? 12.250 1.761 -17.125 1.00 90.94 83 GLU A O 1
ATOM 638 N N . MET A 1 84 ? 12.776 -0.217 -18.062 1.00 93.31 84 MET A N 1
ATOM 639 C CA . MET A 1 84 ? 11.386 -0.649 -18.219 1.00 93.31 84 MET A CA 1
ATOM 640 C C . MET A 1 84 ? 10.898 -1.247 -16.900 1.00 93.31 84 MET A C 1
ATOM 642 O O . MET A 1 84 ? 11.456 -2.230 -16.413 1.00 93.31 84 MET A O 1
ATOM 646 N N . LEU A 1 85 ? 9.850 -0.666 -16.328 1.00 91.88 85 LEU A N 1
ATOM 647 C CA . LEU A 1 85 ? 9.295 -1.035 -15.032 1.00 91.88 85 LEU A CA 1
ATOM 648 C C . LEU A 1 85 ? 7.837 -1.475 -15.168 1.00 91.88 85 LEU A C 1
ATOM 650 O O . LEU A 1 85 ? 7.095 -0.956 -15.999 1.00 91.88 85 LEU A O 1
ATOM 654 N N . ARG A 1 86 ? 7.407 -2.388 -14.298 1.00 93.88 86 ARG A N 1
ATOM 655 C CA . ARG A 1 86 ? 6.017 -2.811 -14.129 1.00 93.88 86 ARG A CA 1
ATOM 656 C C . ARG A 1 86 ? 5.584 -2.574 -12.681 1.00 93.88 86 ARG A C 1
ATOM 658 O O . ARG A 1 86 ? 6.205 -3.115 -11.761 1.00 93.88 86 ARG A O 1
ATOM 665 N N . PRO A 1 87 ? 4.520 -1.790 -12.437 1.00 94.38 87 PRO A N 1
ATOM 666 C CA . PRO A 1 87 ? 3.930 -1.695 -11.115 1.00 94.38 87 PRO A CA 1
ATOM 667 C C . PRO A 1 87 ? 3.051 -2.923 -10.861 1.00 94.38 87 PRO A C 1
ATOM 669 O O . PRO A 1 87 ? 2.294 -3.343 -11.730 1.00 94.38 87 PRO A O 1
ATOM 672 N N . HIS A 1 88 ? 3.104 -3.468 -9.657 1.00 96.06 88 HIS A N 1
ATOM 673 C CA . HIS A 1 88 ? 2.197 -4.494 -9.159 1.00 96.06 88 HIS A CA 1
ATOM 674 C C . HIS A 1 88 ? 1.422 -3.909 -7.991 1.00 96.06 88 HIS A C 1
ATOM 676 O O . HIS A 1 88 ? 2.014 -3.329 -7.080 1.00 96.06 88 HIS A O 1
ATOM 682 N N . ARG A 1 89 ? 0.095 -4.014 -8.052 1.00 96.69 89 ARG A N 1
ATOM 683 C CA . ARG A 1 89 ? -0.802 -3.379 -7.091 1.00 96.69 89 ARG A CA 1
ATOM 684 C C . ARG A 1 89 ? -1.605 -4.429 -6.357 1.00 96.69 89 ARG A C 1
ATOM 686 O O . ARG A 1 89 ? -2.377 -5.141 -6.994 1.00 96.69 89 ARG A O 1
ATOM 693 N N . LEU A 1 90 ? -1.449 -4.468 -5.042 1.00 98.06 90 LEU A N 1
ATOM 694 C CA . LEU A 1 90 ? -2.411 -5.089 -4.147 1.00 98.06 90 LEU A CA 1
ATOM 695 C C . LEU A 1 90 ? -3.552 -4.102 -3.920 1.00 98.06 90 LEU A C 1
ATOM 697 O O . LEU A 1 90 ? -3.293 -2.955 -3.555 1.00 98.06 90 LEU A O 1
ATOM 701 N N . ARG A 1 91 ? -4.794 -4.540 -4.112 1.00 97.69 91 ARG A N 1
ATOM 702 C CA . ARG A 1 91 ? -5.980 -3.772 -3.716 1.00 97.69 91 ARG A CA 1
ATOM 703 C C . ARG A 1 91 ? -6.740 -4.535 -2.648 1.00 97.69 91 ARG A C 1
ATOM 705 O O . ARG A 1 91 ? -7.079 -5.697 -2.862 1.00 97.69 91 ARG A O 1
ATOM 712 N N . SER A 1 92 ? -7.023 -3.869 -1.536 1.00 97.50 92 SER A N 1
ATOM 713 C CA . SER A 1 92 ? -7.816 -4.428 -0.445 1.00 97.50 92 SER A CA 1
ATOM 714 C C . SER A 1 92 ? -8.680 -3.357 0.231 1.00 97.50 92 SER A C 1
ATOM 716 O O . SER A 1 92 ? -8.614 -2.169 -0.097 1.00 97.50 92 SER A O 1
ATOM 718 N N . VAL A 1 93 ? -9.518 -3.795 1.166 1.00 96.38 93 VAL A N 1
ATOM 719 C CA . VAL A 1 93 ? -10.271 -2.947 2.087 1.00 96.38 93 VAL A CA 1
ATOM 720 C C . VAL A 1 93 ? -9.896 -3.357 3.506 1.00 96.38 93 VAL A C 1
ATOM 722 O O . VAL A 1 93 ? -9.997 -4.527 3.861 1.00 96.38 93 VAL A O 1
ATOM 725 N N . TRP A 1 94 ? -9.478 -2.390 4.317 1.00 95.00 94 TRP A N 1
ATOM 726 C CA . TRP A 1 94 ? -9.092 -2.588 5.709 1.00 95.00 94 TRP A CA 1
ATOM 727 C C . TRP A 1 94 ? -9.842 -1.600 6.593 1.00 95.00 94 TRP A C 1
ATOM 729 O O . TRP A 1 94 ? -9.703 -0.396 6.401 1.00 95.00 94 TRP A O 1
ATOM 739 N N . GLN A 1 95 ? -10.647 -2.102 7.537 1.00 93.00 95 GLN A N 1
ATOM 740 C CA . GLN A 1 95 ? -11.476 -1.274 8.432 1.00 93.00 95 GLN A CA 1
ATOM 741 C C . GLN A 1 95 ? -12.251 -0.180 7.669 1.00 93.00 95 GLN A C 1
ATOM 743 O O . GLN A 1 95 ? -12.184 1.000 7.999 1.00 93.00 95 GLN A O 1
ATOM 748 N N . ASP A 1 96 ? -12.931 -0.586 6.592 1.00 91.94 96 ASP A N 1
ATOM 749 C CA . ASP A 1 96 ? -13.694 0.276 5.672 1.00 91.94 96 ASP A CA 1
ATOM 750 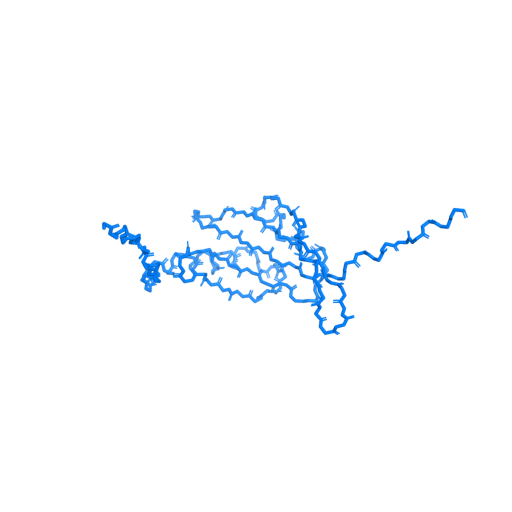C C . ASP A 1 96 ? -12.875 1.309 4.870 1.00 91.94 96 ASP A C 1
ATOM 752 O O . ASP A 1 96 ? -13.433 2.098 4.105 1.00 91.94 96 ASP A O 1
ATOM 756 N N . VAL A 1 97 ? -11.543 1.267 4.954 1.00 94.44 97 VAL A N 1
ATOM 757 C CA . VAL A 1 97 ? -10.633 2.099 4.160 1.00 94.44 97 VAL A CA 1
ATOM 758 C C . VAL A 1 97 ? -10.114 1.304 2.968 1.00 94.44 97 VAL A C 1
ATOM 760 O O . VAL A 1 97 ? -9.618 0.186 3.108 1.00 94.44 97 VAL A O 1
ATOM 763 N N . ARG A 1 98 ? -10.194 1.883 1.766 1.00 95.94 98 ARG A N 1
ATOM 764 C CA . ARG A 1 98 ? -9.537 1.308 0.585 1.00 95.94 98 ARG A CA 1
ATOM 765 C C . ARG A 1 98 ? -8.030 1.445 0.729 1.00 95.94 98 ARG A C 1
ATOM 767 O O . ARG A 1 98 ? -7.537 2.554 0.926 1.00 95.94 98 ARG A O 1
ATOM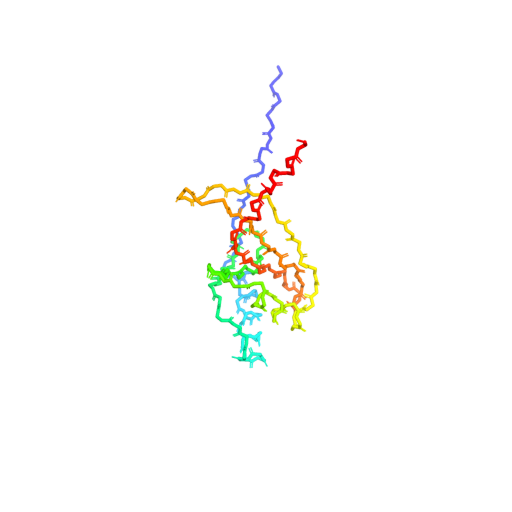 774 N N . VAL A 1 99 ? -7.321 0.329 0.595 1.00 97.44 99 VAL A N 1
ATOM 775 C CA . VAL A 1 99 ? -5.862 0.276 0.685 1.00 97.44 99 VAL A CA 1
ATOM 776 C C . VAL A 1 99 ? -5.289 -0.220 -0.632 1.00 97.44 99 VAL A C 1
ATOM 778 O O . VAL A 1 99 ? -5.694 -1.267 -1.146 1.00 97.44 99 VAL A O 1
ATOM 781 N N . VAL A 1 100 ? -4.320 0.519 -1.167 1.00 97.56 100 VAL A N 1
ATOM 782 C CA . VAL A 1 100 ? -3.590 0.137 -2.375 1.00 97.56 100 VAL A CA 1
ATOM 783 C C . VAL A 1 100 ? -2.100 0.118 -2.087 1.00 97.56 100 VAL A C 1
ATOM 785 O O . VAL A 1 10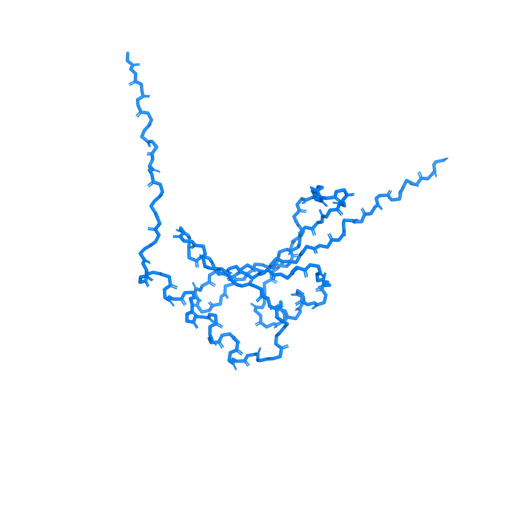0 ? -1.502 1.152 -1.813 1.00 97.56 100 VAL A O 1
ATOM 788 N N . ILE A 1 101 ? -1.474 -1.053 -2.192 1.00 97.75 101 ILE A N 1
ATOM 789 C CA . ILE A 1 101 ? -0.019 -1.181 -2.058 1.00 97.75 101 ILE A CA 1
ATOM 790 C C . ILE A 1 101 ? 0.581 -1.374 -3.440 1.00 97.75 101 ILE A C 1
ATOM 792 O O . ILE A 1 101 ? 0.212 -2.302 -4.156 1.00 97.75 101 ILE A O 1
ATOM 796 N N . THR A 1 102 ? 1.509 -0.504 -3.824 1.00 96.81 102 THR A N 1
ATOM 797 C CA . THR A 1 102 ? 2.190 -0.553 -5.117 1.00 96.81 102 THR A CA 1
ATOM 798 C C . THR A 1 102 ? 3.658 -0.908 -4.927 1.00 96.81 102 THR A C 1
ATOM 800 O O . THR A 1 102 ? 4.401 -0.168 -4.285 1.00 96.81 102 THR A O 1
ATOM 803 N N . ALA A 1 103 ? 4.098 -2.001 -5.549 1.00 95.75 103 ALA A N 1
ATOM 804 C CA . ALA A 1 103 ? 5.511 -2.314 -5.738 1.00 95.75 103 ALA A 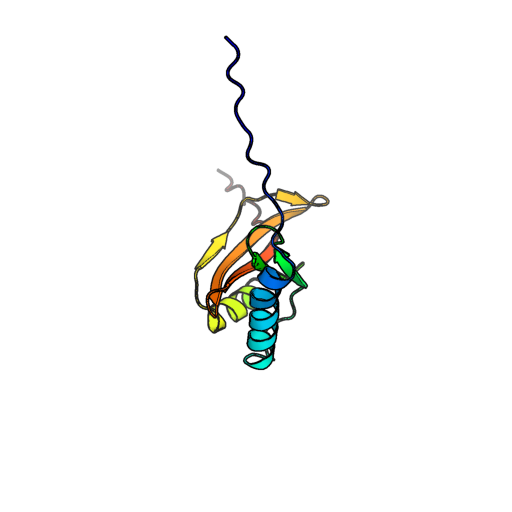CA 1
ATOM 805 C C . ALA A 1 103 ? 5.891 -2.119 -7.206 1.00 95.75 103 ALA A C 1
ATOM 807 O O . ALA A 1 103 ? 5.242 -2.672 -8.091 1.00 95.75 103 ALA A O 1
ATOM 808 N N . THR A 1 104 ? 6.952 -1.363 -7.473 1.00 92.00 104 THR A N 1
ATOM 809 C CA . THR A 1 104 ? 7.480 -1.192 -8.833 1.00 92.00 104 THR A CA 1
ATOM 810 C C . THR A 1 104 ? 8.743 -2.022 -8.998 1.00 92.00 104 THR A C 1
ATOM 812 O O . THR A 1 104 ? 9.699 -1.849 -8.241 1.00 92.00 104 THR A O 1
ATOM 815 N N . MET A 1 105 ? 8.744 -2.898 -10.001 1.00 90.62 105 MET A N 1
ATOM 816 C CA . MET A 1 105 ? 9.835 -3.826 -10.303 1.00 90.62 105 MET A CA 1
ATOM 817 C C . MET A 1 105 ? 10.227 -3.735 -11.781 1.00 90.62 105 MET A C 1
ATOM 819 O O . MET A 1 105 ? 9.418 -3.261 -12.580 1.00 90.62 105 MET A O 1
ATOM 823 N N . PRO A 1 106 ? 11.427 -4.196 -12.169 1.00 90.81 106 PRO A N 1
ATOM 824 C CA . PRO A 1 106 ? 11.791 -4.330 -13.575 1.00 90.81 106 PRO A CA 1
ATOM 825 C C . PRO A 1 106 ? 10.757 -5.163 -14.334 1.00 90.81 106 PRO A C 1
ATOM 827 O O . PRO A 1 106 ? 10.340 -6.229 -13.872 1.00 90.81 106 PRO A O 1
ATOM 830 N N . ALA A 1 107 ? 10.330 -4.677 -15.497 1.00 88.50 107 ALA A N 1
ATOM 831 C CA . ALA A 1 107 ? 9.460 -5.446 -16.369 1.00 88.50 107 ALA A CA 1
ATOM 832 C C . ALA A 1 107 ? 10.248 -6.631 -16.956 1.00 88.50 107 ALA A C 1
ATOM 834 O O . ALA A 1 107 ? 11.428 -6.482 -17.295 1.00 88.50 107 ALA A O 1
ATOM 835 N N . PRO A 1 108 ? 9.628 -7.812 -17.104 1.00 81.50 108 PRO A N 1
ATOM 836 C CA . PRO A 1 108 ? 10.283 -8.929 -17.763 1.00 81.50 108 PRO A CA 1
ATOM 837 C C . PRO A 1 108 ? 10.646 -8.539 -19.199 1.00 81.50 108 PRO A C 1
ATOM 839 O O . PRO A 1 108 ? 9.782 -8.163 -19.992 1.00 81.50 108 PRO A O 1
ATOM 842 N N . VAL A 1 109 ? 11.932 -8.641 -19.536 1.00 74.00 109 VAL A N 1
ATOM 843 C CA . VAL A 1 109 ? 12.408 -8.448 -20.908 1.00 74.00 109 VAL A CA 1
ATOM 844 C C . VAL A 1 109 ? 11.817 -9.570 -21.754 1.00 74.00 109 VAL A C 1
ATOM 846 O O . VAL A 1 109 ? 12.023 -10.748 -21.448 1.00 74.00 109 VAL A O 1
ATOM 849 N N . ALA A 1 110 ? 11.073 -9.231 -22.808 1.00 62.81 110 ALA A N 1
ATOM 850 C CA . ALA A 1 110 ? 10.619 -10.228 -23.766 1.00 62.81 110 ALA A CA 1
ATOM 851 C C . ALA A 1 110 ? 11.858 -10.922 -24.354 1.00 62.81 110 ALA A C 1
ATOM 853 O O . ALA A 1 110 ? 12.616 -10.319 -25.114 1.00 62.81 110 ALA A O 1
ATOM 854 N N . LYS A 1 111 ? 12.097 -12.187 -23.989 1.00 53.31 111 LYS A N 1
ATOM 855 C CA . LYS A 1 111 ? 13.053 -13.016 -24.723 1.00 53.31 111 LYS A CA 1
ATOM 856 C C . LYS A 1 111 ? 12.480 -13.181 -26.124 1.00 53.31 111 LYS A C 1
ATOM 858 O O . LYS A 1 111 ? 11.454 -13.837 -26.286 1.00 53.31 111 LYS A O 1
ATOM 863 N N . ALA A 1 112 ? 13.129 -12.584 -27.119 1.00 50.09 112 ALA A N 1
ATOM 864 C CA . ALA A 1 112 ? 12.885 -12.945 -28.504 1.00 50.09 112 ALA A CA 1
ATOM 865 C C . ALA A 1 112 ? 13.169 -14.447 -28.630 1.00 50.09 112 ALA A C 1
ATOM 867 O O . ALA A 1 112 ? 14.308 -14.888 -28.470 1.00 50.09 112 ALA A O 1
ATOM 868 N N . VAL A 1 113 ? 12.121 -15.244 -28.828 1.00 51.59 113 VAL A N 1
ATOM 869 C CA . VAL A 1 113 ? 12.279 -16.637 -29.237 1.00 51.59 113 VAL A CA 1
ATOM 870 C C . VAL A 1 113 ? 12.784 -16.561 -30.672 1.00 51.59 113 VAL A C 1
ATOM 872 O O . VAL A 1 113 ? 12.054 -16.116 -31.555 1.00 51.59 113 VAL A O 1
ATOM 875 N N . ALA A 1 114 ? 14.061 -16.880 -30.876 1.00 48.75 114 ALA A N 1
ATOM 876 C CA . ALA A 1 114 ? 14.625 -17.005 -32.211 1.00 48.75 114 ALA A CA 1
ATOM 877 C C . ALA A 1 114 ? 13.847 -18.100 -32.960 1.00 48.75 114 ALA A C 1
ATOM 879 O O . ALA A 1 114 ? 13.695 -19.204 -32.432 1.00 48.75 114 ALA A O 1
ATOM 880 N N . ALA A 1 115 ? 13.309 -17.742 -34.127 1.00 51.16 115 ALA A N 1
ATOM 881 C CA . ALA A 1 115 ? 12.684 -18.657 -35.077 1.00 51.16 115 ALA A CA 1
ATOM 882 C C . ALA A 1 115 ? 13.747 -19.369 -35.921 1.00 51.16 115 ALA A C 1
ATOM 884 O O . ALA A 1 115 ? 14.802 -18.740 -36.177 1.00 51.16 115 ALA A O 1
#

Mean predicted aligned error: 8.04 Å

=== Feature glossary ===
Feature key, reading from the visual/contextual features back to the raw sequence:

Rendered structure images. Structure images are PyMOL renders from six orthogonal camera directions. Cartoon representation draws helices as coils and strands as arrows; sticks shows the backbone as bonds; surface shows the solvent-excluded envelope. Rainbow coloring maps sequence position to hue (blue→red, N→C); chain coloring assigns a distinct color per polypeptide.

Contact-map, Ramachandran, and PAE plots. Three diagnostic plots accompany the record. The Cα contact map visualizes the tertiary structure as a 2D adjacency matrix (8 Å cutoff, sequence-local contacts suppressed). The Ramachandran plot shows the distribution of backbone (φ, ψ) torsions, with points in the α and β basins reflecting secondary structure content. The PAE plot shows AlphaFold's inter-residue confidence as a color matrix.

InterPro / GO / CATH / organism. The annotation block draws on four external resources. InterPro: which protein families and domains the sequence belongs to. GO: standardized terms for what the protein does, what process it participates in, and where in the cell it acts. CATH: which structural fold it has in the CATH hierarchy. Organism: the species of origin.

Nearest PDB structures. Structural nearest neighbors (via Foldseek easy-search vs the PDB). Reported per hit: target PDB id, E-value, and alignment TM-score. A TM-score above ~0.5 is the conventional threshold for 'same fold'.

Predicted aligned error. Predicted aligned error is AlphaFold's pairwise confidence. Unlike pLDDT (per-residue), PAE is per-residue-pair and captures whether two parts of the structure are correctly placed relative to each other. Units are ångströms of expected positional error.

Solvent-accessible surface area. SASA measures how much of the protein is reachable by solvent. It is computed by rolling a water-sized probe over the atomic surface and summing the exposed area (Å²). Per-residue SASA distinguishes core (buried, low SASA) from surface (exposed, high SASA) residues; total SASA is a whole-molecule size measure.

B-factor. Crystallographic B-factors measure how much each atom's electron density is smeared out, in Å². They rise in mobile loops and surface residues and fall in the buried interior. In AlphaFold models this column is repurposed to hold pLDDT instead.

pLDDT. For AlphaFold models, the B-factor field carries pLDDT — the model's own estimate of local accuracy on a 0–100 scale. Regions with pLDDT<50 should be treated as essentially unmodeled; they often correspond to intrinsically 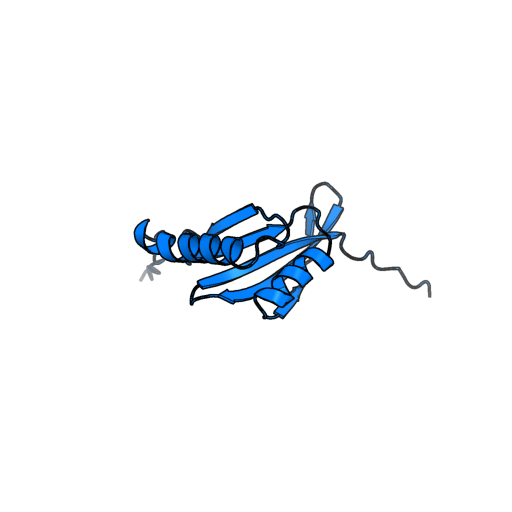disordered segments.

Backbone torsions (φ/ψ). φ (phi) and ψ (psi) are the two rotatable backbone dihedrals per residue: φ is the C(i-1)–N–Cα–C torsion, ψ is the N–Cα–C–N(i+1) torsion, both in degrees on (−180°, 180°]. α-helical residues cluster near (−60°, −45°); β-strand residues near (−120°, +130°). A Ramachandran plot is simply a scatter of (φ, ψ) for every residue.

Radius of gyration, Cα contacts, bounding box. Radius of gyration (Rg) is the root-mean-square distance of Cα atoms from their centroid — a single number for overall size and compactness. A globular domain of N residues has Rg ≈ 2.2·N^0.38 Å; an extended or disordered chain has a much larger Rg. The Cα contact count is the number of residue pairs whose Cα atoms are within 8 Å and are more than four positions apart in sequence — a standard proxy for tertiary packing density. The bounding box is the smallest axis-aligned box enclosing all Cα atoms.

Secondary structure (3-state, P-SEA). Three-state secondary structure (P-SEA) collapses the eight DSSP classes into helix (a), strand (b), and coil (c). P-SEA assigns these from Cα geometry alone — distances and angles — without requiring backbone oxygens, so it works on any Cα trace.

Secondary structure (8-state, DSSP). Secondary structure is the local, repeating backbone conformation. DSSP classifie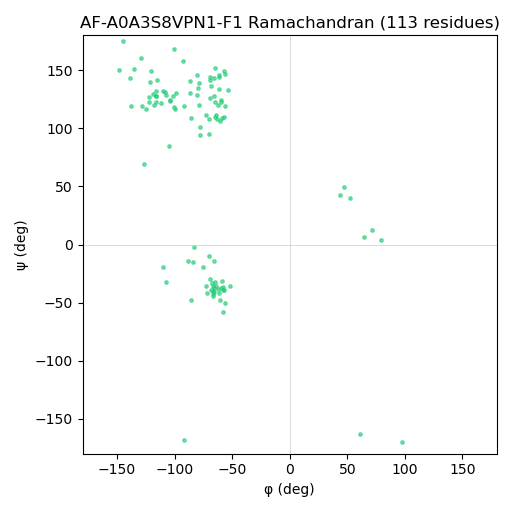s it into eight states by reading the hydrogen-bond network: three helix types (H, G, I), two β types (E, B), two non-regular types (T, S), and unstructured coil (-).

Foldseek 3Di. The Foldseek 3Di string encodes local tertiary geometry as a 20-letter alphabet — one character per residue — derived from the relative positions of nearby Cα atoms. Unlike the amino-acid sequence, 3Di is a direct function of the 3D structure, so two proteins with the same fold have similar 3Di strings even at low sequence identity.

mmCIF coordinates. Structure coordinates are given as an mmCIF _atom_site loop: one row per atom with element, residue name, chain id, sequence number, and x/y/z position in Å. Only the four main-chain atoms per residue are included here; side chains are omitted to keep the record compact.

Sequence. This is the polypeptide sequence — one letter per residue, N-terminus first. Length ranges from a few dozen residues for small domains to over a thousand for large multi-domain proteins.